Protein AF-A0A7V6YEA4-F1 (afdb_monomer_lite)

Radius of gyration: 34.37 Å; chains: 1; bounding box: 86×30×92 Å

Structure (mmCIF, N/CA/C/O backbone):
data_AF-A0A7V6YEA4-F1
#
_entry.id   AF-A0A7V6YEA4-F1
#
loop_
_atom_site.group_PDB
_atom_site.id
_atom_site.type_symbol
_atom_site.label_atom_id
_atom_site.label_alt_id
_atom_site.label_comp_id
_atom_site.label_asym_id
_atom_site.label_entity_id
_atom_site.label_seq_id
_atom_site.pdbx_PDB_ins_code
_atom_site.Cartn_x
_atom_site.Cartn_y
_atom_site.Cartn_z
_atom_site.occupancy
_atom_site.B_iso_or_equiv
_atom_site.auth_seq_id
_atom_site.auth_comp_id
_atom_site.auth_asym_id
_atom_site.auth_atom_id
_atom_site.pdbx_PDB_model_num
ATOM 1 N N . MET A 1 1 ? 65.047 -2.460 -49.586 1.00 54.00 1 MET A N 1
ATOM 2 C CA . MET A 1 1 ? 63.849 -3.194 -49.098 1.00 54.00 1 MET A CA 1
ATOM 3 C C . MET A 1 1 ? 63.725 -3.287 -47.564 1.00 54.00 1 MET A C 1
ATOM 5 O O . MET A 1 1 ? 62.610 -3.422 -47.087 1.00 54.00 1 MET A O 1
ATOM 9 N N . ARG A 1 2 ? 64.803 -3.143 -46.768 1.00 56.31 2 ARG A N 1
ATOM 10 C CA . ARG A 1 2 ? 64.783 -3.324 -45.293 1.00 56.31 2 ARG A CA 1
ATOM 11 C C . ARG A 1 2 ? 64.289 -2.123 -44.454 1.00 56.31 2 ARG A C 1
ATOM 13 O O . ARG A 1 2 ? 63.934 -2.301 -43.298 1.00 56.31 2 ARG A O 1
ATOM 20 N N . GLN A 1 3 ? 64.226 -0.914 -45.020 1.00 60.28 3 GLN A N 1
ATOM 21 C CA . GLN A 1 3 ? 63.771 0.299 -44.311 1.00 60.28 3 GLN A CA 1
ATOM 22 C C . GLN A 1 3 ? 62.239 0.446 -44.300 1.00 60.28 3 GLN A C 1
ATOM 24 O O . GLN A 1 3 ? 61.665 0.860 -43.298 1.00 60.28 3 GLN A O 1
ATOM 29 N N . LYS A 1 4 ? 61.567 0.018 -45.380 1.00 56.22 4 LYS A N 1
ATOM 30 C CA . LYS A 1 4 ? 60.099 0.030 -45.497 1.00 56.22 4 LYS A CA 1
ATOM 31 C C . LYS A 1 4 ? 59.443 -0.940 -44.499 1.00 56.22 4 LYS A C 1
ATOM 33 O O . LYS A 1 4 ? 58.436 -0.601 -43.899 1.00 56.22 4 LYS A O 1
ATOM 38 N N . ALA A 1 5 ? 60.078 -2.087 -44.234 1.00 60.28 5 ALA A N 1
ATOM 39 C CA . ALA A 1 5 ? 59.600 -3.086 -43.273 1.00 60.28 5 ALA A CA 1
ATOM 40 C C . ALA A 1 5 ? 59.655 -2.619 -41.803 1.00 60.28 5 ALA A C 1
ATOM 42 O O . ALA A 1 5 ? 58.799 -3.000 -41.015 1.00 60.28 5 ALA A O 1
ATOM 43 N N . ARG A 1 6 ? 60.618 -1.759 -41.430 1.00 68.31 6 ARG A N 1
ATOM 44 C CA . ARG A 1 6 ? 60.732 -1.204 -40.064 1.00 68.31 6 ARG A CA 1
ATOM 45 C C . ARG A 1 6 ? 59.656 -0.159 -39.767 1.00 68.31 6 ARG A C 1
ATOM 47 O O . ARG A 1 6 ? 59.135 -0.122 -38.661 1.00 68.31 6 ARG A O 1
ATOM 54 N N . ILE A 1 7 ? 59.305 0.649 -40.768 1.00 70.25 7 ILE A N 1
ATOM 55 C CA . ILE A 1 7 ? 58.239 1.656 -40.666 1.00 70.25 7 ILE A CA 1
ATOM 56 C C . ILE A 1 7 ? 56.866 0.976 -40.651 1.00 70.25 7 ILE A C 1
ATOM 58 O O . ILE A 1 7 ? 56.021 1.337 -39.843 1.00 70.25 7 ILE A O 1
ATOM 62 N N . VAL A 1 8 ? 56.664 -0.062 -41.471 1.00 69.25 8 VAL A N 1
ATOM 63 C CA . VAL A 1 8 ? 55.432 -0.869 -41.440 1.00 69.25 8 VAL A CA 1
ATOM 64 C C . VAL A 1 8 ? 55.282 -1.599 -40.098 1.00 69.25 8 VAL A C 1
ATOM 66 O O . VAL A 1 8 ? 54.194 -1.596 -39.537 1.00 69.25 8 VAL A O 1
ATOM 69 N N . ALA A 1 9 ? 56.367 -2.131 -39.523 1.00 66.19 9 ALA A N 1
ATOM 70 C CA . ALA A 1 9 ? 56.327 -2.754 -38.198 1.00 66.19 9 ALA A CA 1
ATOM 71 C C . ALA A 1 9 ? 55.976 -1.753 -37.076 1.00 66.19 9 ALA A C 1
ATOM 73 O O . ALA A 1 9 ? 55.164 -2.078 -36.216 1.00 66.19 9 ALA A O 1
ATOM 74 N N . LEU A 1 10 ? 56.523 -0.529 -37.115 1.00 66.06 10 LEU A N 1
ATOM 75 C CA . LEU A 1 10 ? 56.219 0.542 -36.148 1.00 66.06 10 LEU A CA 1
ATOM 76 C C . LEU A 1 10 ? 54.794 1.109 -36.294 1.00 66.06 10 LEU A C 1
ATOM 78 O O . LEU A 1 10 ? 54.171 1.476 -35.298 1.00 66.06 10 LEU A O 1
ATOM 82 N N . LEU A 1 11 ? 54.252 1.155 -37.516 1.00 67.12 11 LEU A N 1
ATOM 83 C CA . LEU A 1 11 ? 52.867 1.571 -37.763 1.00 67.12 11 LEU A CA 1
ATOM 84 C C . LEU A 1 11 ? 51.859 0.490 -37.343 1.00 67.12 11 LEU A C 1
ATOM 86 O O . LEU A 1 11 ? 50.804 0.821 -36.803 1.00 67.12 11 LEU A O 1
ATOM 90 N N . CYS A 1 12 ? 52.195 -0.795 -37.499 1.00 62.88 12 CYS A N 1
ATOM 91 C CA . CYS A 1 12 ? 51.362 -1.897 -37.013 1.00 62.88 12 CYS A CA 1
ATOM 92 C C . CYS A 1 12 ? 51.312 -1.975 -35.478 1.00 62.88 12 CYS A C 1
ATOM 94 O O . CYS A 1 12 ? 50.257 -2.292 -34.934 1.00 62.88 12 CYS A O 1
ATOM 96 N N . THR A 1 13 ? 52.392 -1.641 -34.760 1.00 65.12 13 THR A N 1
ATOM 97 C CA . THR A 1 13 ? 52.367 -1.607 -33.284 1.00 65.12 13 THR A CA 1
ATOM 98 C C . THR A 1 13 ? 51.594 -0.408 -32.735 1.00 65.12 13 THR A C 1
ATOM 100 O O . THR A 1 13 ? 50.917 -0.539 -31.718 1.00 65.12 13 THR A O 1
ATOM 103 N N . LEU A 1 14 ? 51.628 0.744 -33.417 1.00 66.19 14 LEU A N 1
ATOM 104 C CA . LEU A 1 14 ? 50.826 1.916 -33.041 1.00 66.19 14 LEU A CA 1
ATOM 105 C C . LEU A 1 14 ? 49.324 1.689 -33.292 1.00 66.19 14 LEU A C 1
ATOM 107 O O . LEU A 1 14 ? 48.495 2.114 -32.492 1.00 66.19 14 LEU A O 1
ATOM 111 N N . ALA A 1 15 ? 48.973 0.955 -34.352 1.00 62.03 15 ALA A N 1
ATOM 112 C CA . ALA A 1 15 ? 47.594 0.549 -34.624 1.00 62.03 15 ALA A CA 1
ATOM 113 C C . ALA A 1 15 ? 47.058 -0.486 -33.611 1.00 62.03 15 ALA A C 1
ATOM 115 O O . ALA A 1 15 ? 45.859 -0.520 -33.350 1.00 62.03 15 ALA A O 1
ATOM 116 N N . PHE A 1 16 ? 47.931 -1.292 -32.996 1.00 58.81 16 PHE A N 1
ATOM 117 C CA . PHE A 1 16 ? 47.536 -2.294 -31.998 1.00 58.81 16 PHE A CA 1
ATOM 118 C C . PHE A 1 16 ? 47.305 -1.694 -30.597 1.00 58.81 16 PHE A C 1
ATOM 120 O O . PHE A 1 16 ? 46.463 -2.178 -29.845 1.00 58.81 16 PHE A O 1
ATOM 127 N N . LEU A 1 17 ? 47.988 -0.592 -30.264 1.00 59.94 17 LEU A N 1
ATOM 128 C CA . LEU A 1 17 ? 47.796 0.153 -29.008 1.00 59.94 17 LEU A CA 1
ATOM 129 C C . LEU A 1 17 ? 46.493 0.969 -28.963 1.00 59.94 17 LEU A C 1
ATOM 131 O O . LEU A 1 17 ? 46.049 1.347 -27.883 1.00 59.94 17 LEU A O 1
ATOM 135 N N . LEU A 1 18 ? 45.853 1.199 -30.111 1.00 57.72 18 LEU A N 1
ATOM 136 C CA . LEU A 1 18 ? 44.569 1.902 -30.216 1.00 57.72 18 LEU A CA 1
ATOM 137 C C . LEU A 1 18 ? 43.347 0.971 -30.256 1.00 57.72 18 LEU A C 1
ATOM 139 O O . LEU A 1 18 ? 42.226 1.461 -30.365 1.00 57.72 18 LEU A O 1
ATOM 143 N N . TRP A 1 19 ? 43.530 -0.350 -30.150 1.00 64.88 19 TRP A N 1
ATOM 144 C CA . TRP A 1 19 ? 42.428 -1.311 -30.293 1.00 64.88 19 TRP A CA 1
ATOM 145 C C . TRP A 1 19 ? 42.040 -2.069 -29.016 1.00 64.88 19 TRP A C 1
ATOM 147 O O . TRP A 1 19 ? 41.114 -2.871 -29.048 1.00 64.88 19 TRP A O 1
ATOM 157 N N . VAL A 1 20 ? 42.680 -1.802 -27.871 1.00 65.56 20 VAL A N 1
ATOM 158 C CA . VAL A 1 20 ? 42.331 -2.469 -26.598 1.00 65.56 20 VAL A CA 1
ATOM 159 C C . VAL A 1 20 ? 41.940 -1.459 -25.525 1.00 65.56 20 VAL A C 1
ATOM 161 O O . VAL A 1 20 ? 42.484 -1.428 -24.427 1.00 65.56 20 VAL A O 1
ATOM 164 N N . VAL A 1 21 ? 40.948 -0.632 -25.838 1.00 67.94 21 VAL A N 1
ATOM 165 C CA . VAL A 1 21 ? 40.104 -0.027 -24.805 1.00 67.94 21 VAL A CA 1
ATOM 166 C C . VAL A 1 21 ? 38.670 -0.395 -25.142 1.00 67.94 21 VAL A C 1
ATOM 168 O O . VAL A 1 21 ? 37.936 0.371 -25.758 1.00 67.94 21 VAL A O 1
ATOM 171 N N . SER A 1 22 ? 38.273 -1.610 -24.770 1.00 68.12 22 SER A N 1
ATOM 172 C CA . SER A 1 22 ? 36.852 -1.905 -24.639 1.00 68.12 22 SER A CA 1
ATOM 173 C C . SER A 1 22 ? 36.346 -1.092 -23.450 1.00 68.12 22 SER A C 1
ATOM 175 O O . SER A 1 22 ? 36.860 -1.289 -22.344 1.00 68.12 22 SER A O 1
ATOM 177 N N . PRO A 1 23 ? 35.364 -0.191 -23.610 1.00 68.00 23 PRO A N 1
ATOM 178 C CA . PRO A 1 23 ? 34.654 0.306 -22.450 1.00 68.00 23 PRO A CA 1
ATOM 179 C C . PRO A 1 23 ? 33.991 -0.910 -21.796 1.00 68.00 23 PRO A C 1
ATOM 181 O O . PRO A 1 23 ? 33.124 -1.550 -22.393 1.00 68.00 23 PRO A O 1
ATOM 184 N N . VAL A 1 24 ? 34.411 -1.254 -20.576 1.00 69.12 24 VAL A N 1
ATOM 185 C CA . VAL A 1 24 ? 33.581 -2.046 -19.663 1.00 69.12 24 VAL A CA 1
ATOM 186 C C . VAL A 1 24 ? 32.380 -1.158 -19.355 1.00 69.12 24 VAL A C 1
ATOM 188 O O . VAL A 1 24 ? 32.363 -0.372 -18.414 1.00 69.12 24 VAL A O 1
ATOM 191 N N . GLY A 1 25 ? 31.398 -1.195 -20.253 1.00 65.75 25 GLY A N 1
ATOM 192 C CA . GLY A 1 25 ? 30.078 -0.678 -19.979 1.00 65.75 25 GLY A CA 1
ATOM 193 C C . GLY A 1 25 ? 29.508 -1.571 -18.897 1.00 65.75 25 GLY A C 1
ATOM 194 O O . GLY A 1 25 ? 29.232 -2.743 -19.149 1.00 65.75 25 GLY A O 1
ATOM 195 N N . ALA A 1 26 ? 29.375 -1.038 -17.686 1.00 62.34 26 ALA A N 1
ATOM 196 C CA . ALA A 1 26 ? 28.471 -1.613 -16.713 1.00 62.34 26 ALA A CA 1
ATOM 197 C C . ALA A 1 26 ? 27.093 -1.638 -17.385 1.00 62.34 26 ALA A C 1
ATOM 199 O O . ALA A 1 26 ? 26.452 -0.601 -17.546 1.00 62.34 26 ALA A O 1
ATOM 200 N N . ALA A 1 27 ? 26.683 -2.811 -17.868 1.00 59.44 27 ALA A N 1
ATOM 201 C CA . ALA A 1 27 ? 25.306 -3.067 -18.239 1.00 59.44 27 ALA A CA 1
ATOM 202 C C . ALA A 1 27 ? 24.525 -3.067 -16.927 1.00 59.44 27 ALA A C 1
ATOM 204 O O . ALA A 1 27 ? 24.310 -4.110 -16.312 1.00 59.44 27 ALA A O 1
ATOM 205 N N . ASP A 1 28 ? 24.218 -1.867 -16.445 1.00 57.31 28 ASP A N 1
ATOM 206 C CA . ASP A 1 28 ? 23.383 -1.684 -15.279 1.00 57.31 28 ASP A CA 1
ATOM 207 C C . ASP A 1 28 ? 22.022 -2.279 -15.640 1.00 57.31 28 ASP A C 1
ATOM 209 O O . ASP A 1 28 ? 21.363 -1.861 -16.599 1.00 57.31 28 ASP A O 1
ATOM 213 N N . GLY A 1 29 ? 21.693 -3.384 -14.974 1.00 66.25 29 GLY A N 1
ATOM 214 C CA . GLY A 1 29 ? 20.581 -4.261 -15.302 1.00 66.25 29 GLY A CA 1
ATOM 215 C C . GLY A 1 29 ? 19.257 -3.603 -14.957 1.00 66.25 29 GLY A C 1
ATOM 216 O O . GLY A 1 29 ? 18.609 -3.994 -13.986 1.00 66.25 29 GLY A O 1
ATOM 217 N N . ALA A 1 30 ? 18.853 -2.607 -15.746 1.00 70.75 30 ALA A N 1
ATOM 218 C CA . ALA A 1 30 ? 17.562 -1.955 -15.627 1.00 70.75 30 ALA A CA 1
ATOM 219 C C . ALA A 1 30 ? 16.460 -3.013 -15.773 1.00 70.75 30 ALA A C 1
ATOM 221 O O . ALA A 1 30 ? 16.137 -3.474 -16.872 1.00 70.75 30 ALA A O 1
ATOM 222 N N . LYS A 1 31 ? 15.884 -3.426 -14.641 1.00 78.56 31 LYS A N 1
ATOM 223 C CA . LYS A 1 31 ? 14.718 -4.303 -14.627 1.00 78.56 31 LYS A CA 1
ATOM 224 C C . LYS A 1 31 ? 13.529 -3.492 -15.120 1.00 78.56 31 LYS A C 1
ATOM 226 O O . LYS A 1 31 ? 13.045 -2.596 -14.436 1.00 78.56 31 LYS A O 1
ATOM 231 N N . THR A 1 32 ? 13.081 -3.794 -16.331 1.00 80.25 32 THR A N 1
ATOM 232 C CA . THR A 1 32 ? 11.864 -3.203 -16.880 1.00 80.25 32 THR A CA 1
ATOM 233 C C . THR A 1 32 ? 10.656 -3.907 -16.270 1.00 80.25 32 THR A C 1
ATOM 235 O O . THR A 1 32 ? 10.528 -5.125 -16.354 1.00 80.25 32 THR A O 1
ATOM 238 N N . LEU A 1 33 ? 9.776 -3.139 -15.626 1.00 85.75 33 LEU A N 1
ATOM 239 C CA . LEU A 1 33 ? 8.513 -3.633 -15.078 1.00 85.75 33 LEU A CA 1
ATOM 240 C C . LEU A 1 33 ? 7.387 -3.224 -16.027 1.00 85.75 33 LEU A C 1
ATOM 242 O O . LEU A 1 33 ? 7.202 -2.038 -16.305 1.00 85.75 33 LEU A O 1
ATOM 246 N N . LYS A 1 34 ? 6.636 -4.200 -16.541 1.00 92.19 34 LYS A N 1
ATOM 247 C CA . LYS A 1 34 ? 5.455 -3.938 -17.370 1.00 92.19 34 LYS A CA 1
ATOM 248 C C . LYS A 1 34 ? 4.218 -3.906 -16.480 1.00 92.19 34 LYS A C 1
ATOM 250 O O . LYS A 1 34 ? 3.738 -4.953 -16.059 1.00 92.19 34 LYS A O 1
ATOM 255 N N . ALA A 1 35 ? 3.709 -2.707 -16.220 1.00 93.38 35 ALA A N 1
ATOM 256 C CA . ALA A 1 35 ? 2.423 -2.518 -15.561 1.00 93.38 35 ALA A CA 1
ATOM 257 C C . ALA A 1 35 ? 1.290 -2.534 -16.596 1.00 93.38 35 ALA A C 1
ATOM 259 O O . ALA A 1 35 ? 1.354 -1.835 -17.609 1.00 93.38 35 ALA A O 1
ATOM 260 N N . VAL A 1 36 ? 0.252 -3.329 -16.339 1.00 95.75 36 VAL A N 1
ATOM 261 C CA . VAL A 1 36 ? -0.961 -3.389 -17.162 1.00 95.75 36 VAL A CA 1
ATOM 262 C C . VAL A 1 36 ? -2.133 -2.814 -16.374 1.00 95.75 36 VAL A C 1
ATOM 264 O O . VAL A 1 36 ? -2.451 -3.295 -15.288 1.00 95.75 36 VAL A O 1
ATOM 267 N N . PHE A 1 37 ? -2.802 -1.824 -16.958 1.00 94.38 37 PHE A N 1
ATOM 268 C CA . PHE A 1 37 ? -4.002 -1.192 -16.414 1.00 94.38 37 PHE A CA 1
ATOM 269 C C . PHE A 1 37 ? -5.236 -1.799 -17.088 1.00 94.38 37 PHE A C 1
ATOM 271 O O . PHE A 1 37 ? -5.277 -1.941 -18.312 1.00 94.38 37 PHE A O 1
ATOM 278 N N . ARG A 1 38 ? -6.217 -2.236 -16.291 1.00 93.88 38 ARG A N 1
ATOM 279 C CA . ARG A 1 38 ? -7.440 -2.908 -16.776 1.00 93.88 38 ARG A CA 1
ATOM 280 C C . ARG A 1 38 ? -8.714 -2.370 -16.121 1.00 93.88 38 ARG A C 1
ATOM 282 O O . ARG A 1 38 ? -9.675 -3.123 -15.999 1.00 93.88 38 ARG A O 1
ATOM 289 N N . ASN A 1 39 ? -8.725 -1.103 -15.692 1.00 92.75 39 ASN A N 1
ATOM 290 C CA . ASN A 1 39 ? -9.872 -0.490 -15.009 1.00 92.75 39 ASN A CA 1
ATOM 291 C C . ASN A 1 39 ? -10.383 -1.359 -13.839 1.00 92.75 39 ASN A C 1
ATOM 293 O O . ASN A 1 39 ? -11.543 -1.774 -13.774 1.00 92.75 39 ASN A O 1
ATOM 297 N N . ILE A 1 40 ? -9.456 -1.728 -12.956 1.00 94.75 40 ILE A N 1
ATOM 298 C CA . ILE A 1 40 ? -9.714 -2.642 -11.843 1.00 94.75 40 ILE A CA 1
ATOM 299 C C . ILE A 1 40 ? -10.463 -1.880 -10.748 1.00 94.75 40 ILE A C 1
ATOM 301 O O . ILE A 1 40 ? -9.978 -0.869 -10.243 1.00 94.75 40 ILE A O 1
ATOM 305 N N . GLN A 1 41 ? -11.629 -2.392 -10.353 1.00 94.75 41 GLN A N 1
ATOM 306 C CA . GLN A 1 41 ? -12.451 -1.804 -9.297 1.00 94.75 41 GLN A CA 1
ATOM 307 C C . GLN A 1 41 ? -12.165 -2.460 -7.944 1.00 94.75 41 GLN A C 1
ATOM 309 O O . GLN A 1 41 ? -12.088 -3.684 -7.842 1.00 94.75 41 GLN A O 1
ATOM 314 N N . ILE A 1 42 ? -12.053 -1.642 -6.897 1.00 94.75 42 ILE A N 1
ATOM 315 C CA . ILE A 1 42 ? -11.902 -2.105 -5.514 1.00 94.75 42 ILE A CA 1
ATOM 316 C C . ILE A 1 42 ? -13.268 -2.013 -4.836 1.00 94.75 42 ILE A C 1
ATOM 318 O O . ILE A 1 42 ? -13.847 -0.931 -4.754 1.00 94.75 42 ILE A O 1
ATOM 322 N N . VAL A 1 43 ? -13.779 -3.140 -4.340 1.00 94.94 43 VAL A N 1
ATOM 323 C CA . VAL A 1 43 ? -15.071 -3.219 -3.644 1.00 94.94 43 VAL A CA 1
ATOM 324 C C . VAL A 1 43 ? -14.848 -3.801 -2.254 1.00 94.94 43 VAL A C 1
ATOM 326 O O . VAL A 1 43 ? -14.332 -4.908 -2.123 1.00 94.94 43 VAL A O 1
ATOM 329 N N . VAL A 1 44 ? -15.250 -3.065 -1.217 1.00 93.25 44 VAL A N 1
ATOM 330 C CA . VAL A 1 44 ? -15.155 -3.493 0.188 1.00 93.25 44 VAL A CA 1
ATOM 331 C C . VAL A 1 44 ? -16.539 -3.381 0.813 1.00 93.25 44 VAL A C 1
ATOM 333 O O . VAL A 1 44 ? -17.182 -2.338 0.707 1.00 93.25 44 VAL A O 1
ATOM 336 N N . ASN A 1 45 ? -17.026 -4.460 1.434 1.00 90.94 45 ASN A N 1
ATOM 337 C CA . ASN A 1 45 ? -18.360 -4.522 2.052 1.00 90.94 45 ASN A CA 1
ATOM 338 C C . ASN A 1 45 ? -19.496 -4.050 1.116 1.00 90.94 45 ASN A C 1
ATOM 340 O O . ASN A 1 45 ? -20.404 -3.335 1.530 1.00 90.94 45 ASN A O 1
ATOM 344 N N . GLY A 1 46 ? -19.418 -4.404 -0.172 1.00 93.56 46 GLY A N 1
ATOM 345 C CA . GLY A 1 46 ? -20.408 -4.025 -1.190 1.00 93.56 46 GLY A CA 1
ATOM 346 C C . GLY A 1 46 ? -20.312 -2.580 -1.693 1.00 93.56 46 GLY A C 1
ATOM 347 O O . GLY A 1 46 ? -21.072 -2.199 -2.581 1.00 93.56 46 GLY A O 1
ATOM 348 N N . LYS A 1 47 ? -19.373 -1.777 -1.180 1.00 93.44 47 LYS A N 1
ATOM 349 C CA . LYS A 1 47 ? -19.138 -0.401 -1.624 1.00 93.44 47 LYS A CA 1
ATOM 350 C C . LYS A 1 47 ? -17.924 -0.334 -2.545 1.00 93.44 47 LYS A C 1
ATOM 352 O O . LYS A 1 47 ? -16.825 -0.732 -2.158 1.00 93.44 47 LYS A O 1
ATOM 357 N N . THR A 1 48 ? -18.108 0.221 -3.739 1.00 95.25 48 THR A N 1
ATOM 358 C CA . THR A 1 48 ? -16.998 0.552 -4.640 1.00 95.25 48 THR A CA 1
ATOM 359 C C . THR A 1 48 ? -16.219 1.739 -4.083 1.00 95.25 48 THR A C 1
ATOM 361 O O . THR A 1 48 ? -16.795 2.782 -3.762 1.00 95.25 48 THR A O 1
ATOM 364 N N . LEU A 1 49 ? -14.906 1.574 -3.952 1.00 94.25 49 LEU A N 1
ATOM 365 C CA . LEU A 1 49 ? -13.997 2.607 -3.475 1.00 94.25 49 LEU A CA 1
ATOM 366 C C . LEU A 1 49 ? -13.441 3.401 -4.654 1.00 94.25 49 LEU A C 1
ATOM 368 O O . LEU A 1 49 ? -13.083 2.838 -5.688 1.00 94.25 49 LEU A O 1
ATOM 372 N N . ILE A 1 50 ? -13.339 4.714 -4.470 1.00 92.44 50 ILE A N 1
ATOM 373 C CA . ILE A 1 50 ? -12.665 5.600 -5.415 1.00 92.44 50 ILE A CA 1
ATOM 374 C C . ILE A 1 50 ? -11.196 5.652 -5.014 1.00 92.44 50 ILE A C 1
ATOM 376 O O . ILE A 1 50 ? -10.876 5.957 -3.867 1.00 92.44 50 ILE A O 1
ATOM 380 N N . SER A 1 51 ? -10.321 5.342 -5.965 1.00 90.19 51 SER A N 1
ATOM 381 C CA . SER A 1 51 ? -8.878 5.340 -5.768 1.00 90.19 51 SER A CA 1
ATOM 382 C C . SER A 1 51 ? -8.239 6.510 -6.507 1.00 90.19 51 SER A C 1
ATOM 384 O O . SER A 1 51 ? -8.548 6.745 -7.673 1.00 90.19 51 SER A O 1
ATOM 386 N N . ASP A 1 52 ? -7.333 7.226 -5.849 1.00 89.44 52 ASP A N 1
ATOM 387 C CA . ASP A 1 52 ? -6.508 8.278 -6.456 1.00 89.44 52 ASP A CA 1
ATOM 388 C C . ASP A 1 52 ? -5.382 7.697 -7.331 1.00 89.44 52 ASP A C 1
ATOM 390 O O . ASP A 1 52 ? -4.909 8.341 -8.271 1.00 89.44 52 ASP A O 1
ATOM 394 N N . LYS A 1 53 ? -4.955 6.466 -7.028 1.00 91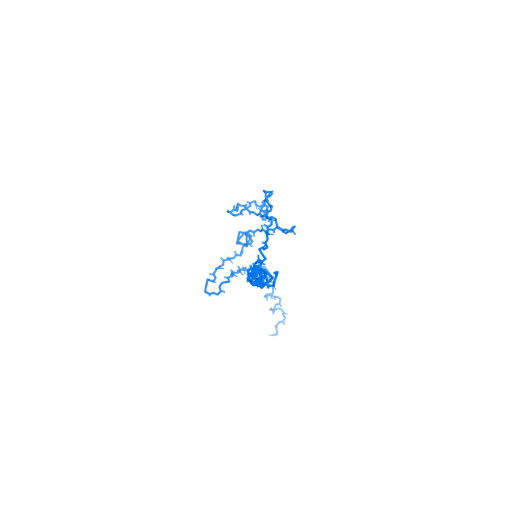.31 53 LYS A N 1
ATOM 395 C CA . LYS A 1 53 ? -4.004 5.680 -7.820 1.00 91.31 53 LYS A CA 1
ATOM 396 C C . LYS A 1 53 ? -4.707 4.485 -8.443 1.00 91.31 53 LYS A C 1
ATOM 398 O O . LYS A 1 53 ? -5.284 3.664 -7.730 1.00 91.31 53 LYS A O 1
ATOM 403 N N . GLU A 1 54 ? -4.650 4.374 -9.767 1.00 93.38 54 GLU A N 1
ATOM 404 C CA . GLU A 1 54 ? -5.259 3.246 -10.468 1.00 93.38 54 GLU A CA 1
ATOM 405 C C . GLU A 1 54 ? -4.542 1.935 -10.094 1.00 93.38 54 GLU A C 1
ATOM 407 O O . GLU A 1 54 ? -3.308 1.880 -10.150 1.00 93.38 54 GLU A O 1
ATOM 412 N N . PRO A 1 55 ? -5.275 0.875 -9.710 1.00 95.94 55 PRO A N 1
ATOM 413 C CA . PRO A 1 55 ? -4.685 -0.441 -9.521 1.00 95.94 55 PRO A CA 1
ATOM 414 C C . PRO A 1 55 ? -4.158 -1.016 -10.838 1.00 95.94 55 PRO A C 1
ATOM 416 O O . PRO A 1 55 ? -4.741 -0.820 -11.905 1.00 95.94 55 PRO A O 1
ATOM 419 N N . PHE A 1 56 ? -3.078 -1.782 -10.761 1.00 96.44 56 PHE A N 1
ATOM 420 C CA . PHE A 1 56 ? -2.386 -2.296 -11.942 1.00 96.44 56 PHE A CA 1
ATOM 421 C C . PHE A 1 56 ? -1.857 -3.708 -11.714 1.00 96.44 56 PHE A C 1
ATOM 423 O O . PHE A 1 56 ? -1.745 -4.168 -10.580 1.00 96.44 56 PHE A O 1
ATOM 430 N N . ILE A 1 57 ? -1.530 -4.404 -12.799 1.00 96.94 57 ILE A N 1
ATOM 431 C CA . ILE A 1 57 ? -1.024 -5.778 -12.769 1.00 96.94 57 ILE A CA 1
ATOM 432 C C . ILE A 1 57 ? 0.442 -5.784 -13.201 1.00 96.94 57 ILE A C 1
ATOM 434 O O . ILE A 1 57 ? 0.763 -5.248 -14.263 1.00 96.94 57 ILE A O 1
ATOM 438 N N . VAL A 1 58 ? 1.308 -6.424 -12.416 1.00 96.56 58 VAL A N 1
ATOM 439 C CA . VAL A 1 58 ? 2.701 -6.743 -12.778 1.00 96.56 58 VAL A CA 1
ATOM 440 C C . VAL A 1 58 ? 2.911 -8.231 -12.554 1.00 96.56 58 VAL A C 1
ATOM 442 O O . VAL A 1 58 ? 2.568 -8.744 -11.493 1.00 96.56 58 VAL A O 1
ATOM 445 N N . ASP A 1 59 ? 3.428 -8.929 -13.566 1.00 94.19 59 ASP A N 1
ATOM 446 C CA . ASP A 1 59 ? 3.747 -10.364 -13.505 1.00 94.19 59 ASP A CA 1
ATOM 447 C C . ASP A 1 59 ? 2.598 -11.2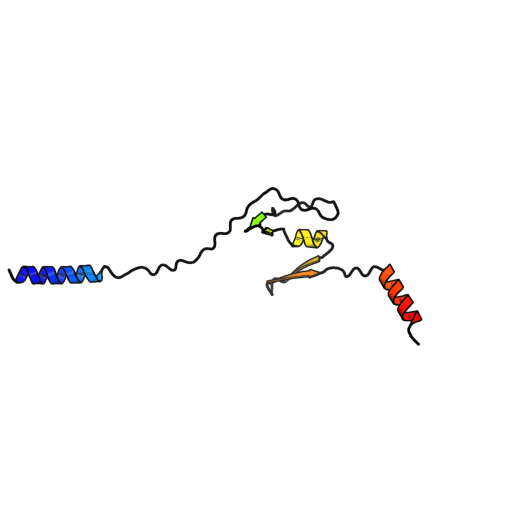37 -12.954 1.00 94.19 59 ASP A C 1
ATOM 449 O O . ASP A 1 59 ? 2.798 -12.178 -12.192 1.00 94.19 59 ASP A O 1
ATOM 453 N N . GLY A 1 60 ? 1.356 -10.895 -13.318 1.00 94.06 60 GLY A N 1
ATOM 454 C CA . GLY A 1 60 ? 0.143 -11.596 -12.875 1.00 94.06 60 GLY A CA 1
ATOM 455 C C . GLY A 1 60 ? -0.360 -11.218 -11.476 1.00 94.06 60 GLY A C 1
ATOM 456 O O . GLY A 1 60 ? -1.431 -11.673 -11.083 1.00 94.06 60 GLY A O 1
ATOM 457 N N . THR A 1 61 ? 0.352 -10.356 -10.749 1.00 96.56 61 THR A N 1
ATOM 458 C CA . THR A 1 61 ? -0.051 -9.853 -9.429 1.00 96.56 61 THR A CA 1
ATOM 459 C C . THR A 1 61 ? -0.721 -8.491 -9.554 1.00 96.56 61 THR A C 1
ATOM 461 O O . THR A 1 61 ? -0.169 -7.577 -10.165 1.00 96.56 61 THR A O 1
ATOM 464 N N . THR A 1 62 ? -1.899 -8.339 -8.951 1.00 96.31 62 THR A N 1
ATOM 465 C CA . THR A 1 62 ? -2.610 -7.057 -8.876 1.00 96.31 62 THR A CA 1
ATOM 466 C C . THR A 1 62 ? -2.128 -6.247 -7.677 1.00 96.31 62 THR A C 1
ATOM 468 O O . THR A 1 62 ? -2.215 -6.698 -6.537 1.00 96.31 62 THR A O 1
ATOM 471 N N . TYR A 1 63 ? -1.677 -5.024 -7.931 1.00 96.25 63 TYR A N 1
ATOM 472 C CA . TYR A 1 63 ? -1.256 -4.055 -6.930 1.00 96.25 63 TYR A CA 1
ATOM 473 C C . TYR A 1 63 ? -2.374 -3.044 -6.693 1.00 96.25 63 TYR A C 1
ATOM 475 O O . TYR A 1 63 ? -2.909 -2.459 -7.635 1.00 96.25 63 TYR A O 1
ATOM 483 N N . VAL A 1 64 ? -2.710 -2.833 -5.422 1.00 95.88 64 VAL A N 1
ATOM 484 C CA . VAL A 1 64 ? -3.761 -1.913 -4.969 1.00 95.88 64 VAL A CA 1
ATOM 485 C C . VAL A 1 64 ? -3.201 -0.940 -3.928 1.00 95.88 64 VAL A C 1
ATOM 487 O O . VAL A 1 64 ? -2.277 -1.306 -3.194 1.00 95.88 64 VAL A O 1
ATOM 490 N N . PRO A 1 65 ? -3.739 0.287 -3.811 1.00 95.12 65 PRO A N 1
ATOM 491 C CA . PRO A 1 65 ? -3.280 1.230 -2.793 1.00 95.12 65 PRO A CA 1
ATOM 492 C C . PRO A 1 65 ? -3.580 0.727 -1.381 1.00 95.12 65 PRO A C 1
ATOM 494 O O . PRO A 1 65 ? -4.731 0.666 -0.949 1.00 95.12 65 PRO A O 1
ATOM 497 N N . ILE A 1 66 ? -2.524 0.381 -0.644 1.00 94.00 66 ILE A N 1
ATOM 498 C CA . ILE A 1 66 ? -2.643 -0.252 0.675 1.00 94.00 66 ILE A CA 1
ATOM 499 C C . ILE A 1 66 ? -3.404 0.611 1.686 1.00 94.00 66 ILE A C 1
ATOM 501 O O . ILE A 1 66 ? -4.205 0.079 2.452 1.00 94.00 66 ILE A O 1
ATOM 505 N N . ARG A 1 67 ? -3.206 1.938 1.666 1.00 94.75 67 ARG A N 1
ATOM 506 C CA . ARG A 1 67 ? -3.911 2.870 2.558 1.00 94.75 67 ARG A CA 1
ATOM 507 C C . ARG A 1 67 ? -5.419 2.815 2.337 1.00 94.75 67 ARG A C 1
ATOM 509 O O . ARG A 1 67 ? -6.155 2.619 3.295 1.00 94.75 67 ARG A O 1
ATOM 516 N N . LEU A 1 68 ? -5.848 2.903 1.076 1.00 94.81 68 LEU A N 1
ATOM 517 C CA . LEU A 1 68 ? -7.260 2.872 0.699 1.00 94.81 68 LEU A CA 1
ATOM 518 C C . LEU A 1 68 ? -7.938 1.594 1.202 1.00 94.81 68 LEU A C 1
ATOM 520 O O . LEU A 1 68 ? -9.002 1.655 1.813 1.00 94.81 68 LEU A O 1
ATOM 524 N N . VAL A 1 69 ? -7.309 0.439 0.964 1.00 93.81 69 VAL A N 1
ATOM 525 C CA . VAL A 1 69 ? -7.853 -0.857 1.392 1.00 93.81 69 VAL A CA 1
ATOM 526 C C . VAL A 1 69 ? -7.893 -0.954 2.918 1.00 93.81 69 VAL A C 1
ATOM 528 O O . VAL A 1 69 ? -8.916 -1.335 3.478 1.00 93.81 69 VAL A O 1
ATOM 531 N N . SER A 1 70 ? -6.814 -0.560 3.595 1.00 94.31 70 SER A N 1
ATOM 532 C CA . SER A 1 70 ? -6.711 -0.645 5.056 1.00 94.31 70 SER A CA 1
ATOM 533 C C . SER A 1 70 ? -7.756 0.233 5.752 1.00 94.31 70 SER A C 1
ATOM 535 O O . SER A 1 70 ? -8.495 -0.251 6.611 1.00 94.31 70 SER A O 1
ATOM 537 N N . GLU A 1 71 ? -7.888 1.493 5.336 1.00 93.50 71 GLU A N 1
ATOM 538 C CA . GLU A 1 71 ? -8.871 2.429 5.895 1.00 93.50 71 GLU A CA 1
ATOM 539 C C . GLU A 1 71 ? -10.309 1.977 5.627 1.00 93.50 71 GLU A C 1
ATOM 541 O O . GLU A 1 71 ? -11.153 2.026 6.523 1.00 93.50 71 GLU A O 1
ATOM 546 N N . ALA A 1 72 ? -10.587 1.438 4.435 1.00 93.06 72 ALA A N 1
ATOM 547 C CA . ALA A 1 72 ? -11.901 0.882 4.120 1.00 93.06 72 ALA A CA 1
ATOM 548 C C . ALA A 1 72 ? -12.267 -0.337 4.983 1.00 93.06 72 ALA A C 1
ATOM 550 O O . ALA A 1 72 ? -13.450 -0.590 5.214 1.00 93.06 72 ALA A O 1
ATOM 551 N N . THR A 1 73 ? -11.271 -1.074 5.483 1.00 91.88 73 THR A N 1
ATOM 552 C CA . THR A 1 73 ? -11.467 -2.182 6.435 1.00 91.88 73 THR A CA 1
ATOM 553 C C . THR A 1 73 ? -11.502 -1.741 7.903 1.00 91.88 73 THR A C 1
ATOM 555 O O . THR A 1 73 ? -11.614 -2.583 8.791 1.00 91.88 73 THR A O 1
ATOM 558 N N . GLY A 1 74 ? -11.443 -0.434 8.179 1.00 91.06 74 GLY A N 1
ATOM 559 C CA . GLY A 1 74 ? -11.513 0.118 9.536 1.00 91.06 74 GLY A CA 1
ATOM 560 C C . GLY A 1 74 ? -10.173 0.176 10.275 1.00 91.06 74 GLY A C 1
ATOM 561 O O . GLY A 1 74 ? -10.158 0.386 11.490 1.00 91.06 74 GLY A O 1
ATOM 562 N N . ALA A 1 75 ? -9.055 -0.007 9.570 1.00 93.94 75 ALA A N 1
ATOM 563 C CA . ALA A 1 75 ? -7.725 0.236 10.114 1.00 93.94 75 ALA A CA 1
ATOM 564 C C . ALA A 1 75 ? -7.329 1.716 9.982 1.00 93.94 75 ALA A C 1
ATOM 566 O O . ALA A 1 75 ? -7.791 2.418 9.087 1.00 93.94 75 ALA A O 1
ATOM 567 N N . THR A 1 76 ? -6.420 2.172 10.838 1.00 94.12 76 THR A N 1
ATOM 568 C CA . THR A 1 76 ? -5.742 3.468 10.702 1.00 94.12 76 THR A CA 1
ATOM 569 C C . THR A 1 76 ? -4.358 3.251 10.101 1.00 94.12 76 THR A C 1
ATOM 571 O O . THR A 1 76 ? -3.686 2.282 10.460 1.00 94.12 76 THR A O 1
ATOM 574 N N . VAL A 1 77 ? -3.928 4.135 9.196 1.00 94.62 77 VAL A N 1
ATOM 575 C CA . VAL A 1 77 ? -2.626 4.042 8.520 1.00 94.62 77 VAL A CA 1
ATOM 576 C C . VAL A 1 77 ? -1.792 5.293 8.764 1.00 94.62 77 VAL A C 1
ATOM 578 O O . VAL A 1 77 ? -2.107 6.364 8.248 1.00 94.62 77 VAL A O 1
ATOM 581 N N . ASP A 1 78 ? -0.665 5.120 9.443 1.00 95.44 78 ASP A N 1
ATOM 582 C CA . ASP A 1 78 ? 0.302 6.170 9.752 1.00 95.44 78 ASP A CA 1
ATOM 583 C C . ASP A 1 78 ? 1.636 5.944 9.026 1.00 95.44 78 ASP A C 1
ATOM 585 O O . ASP A 1 78 ? 1.976 4.834 8.604 1.00 95.44 78 ASP A O 1
ATOM 589 N N . TRP A 1 79 ? 2.403 7.023 8.863 1.00 95.38 79 TRP A N 1
ATOM 590 C CA . TRP A 1 79 ? 3.741 6.994 8.273 1.00 95.38 79 TRP A CA 1
ATOM 591 C C . TRP A 1 79 ? 4.778 7.478 9.283 1.00 95.38 79 TRP A C 1
ATOM 593 O O . TRP A 1 79 ? 4.744 8.631 9.711 1.00 95.38 79 TRP A O 1
ATOM 603 N N . ASP A 1 80 ? 5.732 6.613 9.611 1.00 96.12 80 ASP A N 1
ATOM 604 C CA . ASP A 1 80 ? 6.953 6.985 10.315 1.00 96.12 80 ASP A CA 1
ATOM 605 C C . ASP A 1 80 ? 8.047 7.279 9.282 1.00 96.12 80 ASP A C 1
ATOM 607 O O . ASP A 1 80 ? 8.739 6.384 8.785 1.00 96.12 80 ASP A O 1
ATOM 611 N N . GLY A 1 81 ? 8.198 8.561 8.953 1.00 96.19 81 GLY A N 1
ATOM 612 C CA . GLY A 1 81 ? 9.207 9.024 8.002 1.00 96.19 81 GLY A CA 1
ATOM 613 C C . GLY A 1 81 ? 10.641 8.962 8.520 1.00 96.19 81 GLY A C 1
ATOM 614 O O . GLY A 1 81 ? 11.558 8.929 7.704 1.00 96.19 81 GLY A O 1
ATOM 615 N N . ALA A 1 82 ? 10.853 8.911 9.838 1.00 96.25 82 ALA A N 1
ATOM 616 C CA . ALA A 1 82 ? 12.195 8.789 10.400 1.00 96.25 82 ALA A CA 1
ATOM 617 C C . ALA A 1 82 ? 12.749 7.373 10.190 1.00 96.25 82 ALA A C 1
ATOM 619 O O . ALA A 1 82 ? 13.944 7.202 9.951 1.00 96.25 82 ALA A O 1
ATOM 620 N N . GLN A 1 83 ? 11.877 6.364 10.251 1.00 96.12 83 GLN A N 1
ATOM 621 C CA . GLN A 1 83 ? 12.251 4.957 10.083 1.00 96.12 83 GLN A CA 1
ATOM 622 C C . GLN A 1 83 ? 11.881 4.376 8.712 1.00 96.12 83 GLN A C 1
ATOM 624 O O . GLN A 1 83 ? 12.247 3.237 8.419 1.00 96.12 83 GLN A O 1
ATOM 629 N N . GLY A 1 84 ? 11.151 5.123 7.879 1.00 95.38 84 GLY A N 1
ATOM 630 C CA . GLY A 1 84 ? 10.665 4.650 6.584 1.00 95.38 84 GLY A CA 1
ATOM 631 C C . GLY A 1 84 ? 9.621 3.537 6.713 1.00 95.38 84 GLY A C 1
ATOM 632 O O . GLY A 1 84 ? 9.655 2.571 5.948 1.00 95.38 84 GLY A O 1
ATOM 633 N N . ARG A 1 85 ? 8.731 3.627 7.710 1.00 96.19 85 ARG A N 1
ATOM 634 C CA . ARG A 1 85 ? 7.774 2.564 8.057 1.00 96.19 85 ARG A CA 1
ATOM 635 C C . ARG A 1 85 ? 6.333 3.017 7.877 1.00 96.19 85 ARG A C 1
ATOM 637 O O . ARG A 1 85 ? 5.948 4.100 8.305 1.00 96.19 85 ARG A O 1
ATOM 644 N N . VAL A 1 86 ? 5.518 2.134 7.307 1.00 95.56 86 VAL A N 1
ATOM 645 C CA . VAL A 1 86 ? 4.056 2.261 7.329 1.00 95.56 86 VAL A CA 1
ATOM 646 C C . VAL A 1 86 ? 3.538 1.511 8.551 1.00 95.56 86 VAL A C 1
ATOM 648 O O . VAL A 1 86 ? 3.838 0.328 8.716 1.00 95.56 86 VAL A O 1
ATOM 651 N N . ILE A 1 87 ? 2.765 2.186 9.398 1.00 95.88 87 ILE A N 1
ATOM 652 C CA . ILE A 1 87 ? 2.153 1.605 10.595 1.00 95.88 87 ILE A CA 1
ATOM 653 C C . ILE A 1 87 ? 0.661 1.454 10.320 1.00 95.88 87 ILE A C 1
ATOM 655 O O . ILE A 1 87 ? -0.025 2.437 10.058 1.00 95.88 87 ILE A O 1
ATOM 659 N N . ILE A 1 88 ? 0.158 0.222 10.364 1.00 95.31 88 ILE A N 1
ATOM 660 C CA . ILE A 1 88 ? -1.263 -0.077 10.168 1.00 95.31 88 ILE A CA 1
ATOM 661 C C . ILE A 1 88 ? -1.810 -0.615 11.483 1.00 95.31 88 ILE A C 1
ATOM 663 O O . ILE A 1 88 ? -1.365 -1.657 11.962 1.00 95.31 88 ILE A O 1
ATOM 667 N N . THR A 1 89 ? -2.777 0.094 12.058 1.00 94.50 89 THR A N 1
ATOM 668 C CA . THR A 1 89 ? -3.389 -0.265 13.339 1.00 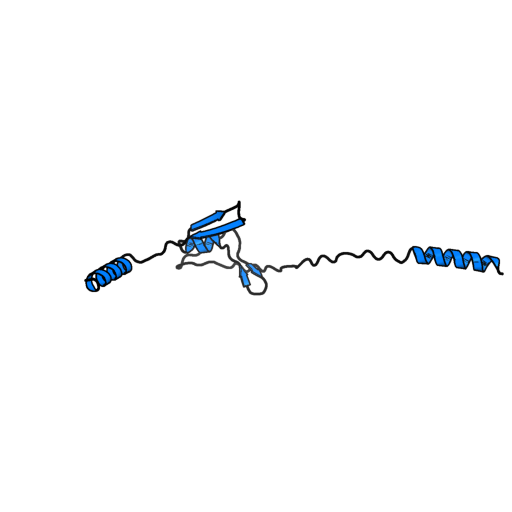94.50 89 THR A CA 1
ATOM 669 C C . THR A 1 89 ? -4.849 -0.625 13.127 1.00 94.50 89 THR A C 1
ATOM 671 O O . THR A 1 89 ? -5.667 0.222 12.775 1.00 94.50 89 THR A O 1
ATOM 674 N N . THR A 1 90 ? -5.204 -1.880 13.375 1.00 89.69 90 THR A N 1
ATOM 675 C CA . THR A 1 90 ? -6.602 -2.317 13.440 1.00 89.69 90 THR A CA 1
ATOM 676 C C . THR A 1 90 ? -7.100 -2.204 14.870 1.00 89.69 90 THR A C 1
ATOM 678 O O . THR A 1 90 ? -6.428 -2.663 15.797 1.00 89.69 90 THR A O 1
ATOM 681 N N . LYS A 1 91 ? -8.306 -1.669 15.077 1.00 79.06 91 LYS A N 1
ATOM 682 C CA . LYS A 1 91 ? -8.970 -1.839 16.371 1.00 79.06 91 LYS A CA 1
ATOM 683 C C . LYS A 1 91 ? -9.262 -3.325 16.549 1.00 79.06 91 LYS A C 1
ATOM 685 O O . LYS A 1 91 ? -10.023 -3.887 15.764 1.00 79.06 91 LYS A O 1
ATOM 690 N N . ALA A 1 92 ? -8.669 -3.956 17.562 1.00 67.75 92 ALA A N 1
ATOM 691 C CA . ALA A 1 92 ? -9.062 -5.297 17.971 1.00 67.75 92 ALA A CA 1
ATOM 692 C C . ALA A 1 92 ? -10.556 -5.248 18.304 1.00 67.75 92 ALA A C 1
ATOM 694 O O . ALA A 1 92 ? -10.959 -4.700 19.330 1.00 67.75 92 ALA A O 1
ATOM 695 N N . THR A 1 93 ? -11.388 -5.737 17.388 1.00 61.84 93 THR A N 1
ATOM 696 C CA . THR A 1 93 ? -12.829 -5.801 17.600 1.00 61.84 93 THR A CA 1
ATOM 697 C C . THR A 1 93 ? -13.069 -7.062 18.408 1.00 61.84 93 THR A C 1
ATOM 699 O O . THR A 1 93 ? -13.458 -8.095 17.881 1.00 61.84 93 THR A O 1
ATOM 702 N N . MET A 1 94 ? -12.736 -7.011 19.696 1.00 60.19 94 MET A N 1
ATOM 703 C CA . MET A 1 94 ? -13.406 -7.907 20.618 1.00 60.19 94 MET A CA 1
ATOM 704 C C . MET A 1 94 ? -14.828 -7.375 20.701 1.00 60.19 94 MET A C 1
ATOM 706 O O . MET A 1 94 ? -15.056 -6.275 21.207 1.00 60.19 94 MET A O 1
ATOM 710 N N . ASP A 1 95 ? -15.750 -8.095 20.070 1.00 72.31 95 ASP A N 1
ATOM 711 C CA . ASP A 1 95 ? -17.171 -7.803 20.171 1.00 72.31 95 ASP A CA 1
ATOM 712 C C . ASP A 1 95 ? -17.508 -7.673 21.661 1.00 72.31 95 ASP A C 1
ATOM 714 O O . ASP A 1 95 ? -17.115 -8.527 22.458 1.00 72.31 95 ASP A O 1
ATOM 718 N N . GLN A 1 96 ? -18.178 -6.591 22.062 1.00 67.7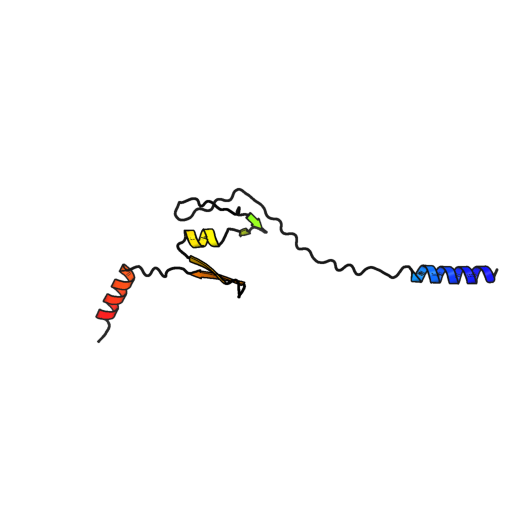5 96 GLN A N 1
ATOM 719 C CA . GLN A 1 96 ? -18.529 -6.385 23.470 1.00 67.75 96 GLN A CA 1
ATOM 720 C C . GLN A 1 96 ? -19.332 -7.579 23.997 1.00 67.75 96 GLN A C 1
ATOM 722 O O . GLN A 1 96 ? -19.117 -7.993 25.129 1.00 67.75 96 GLN A O 1
ATOM 727 N N . ALA A 1 97 ? -20.123 -8.239 23.143 1.00 69.38 97 ALA A N 1
ATOM 728 C CA . ALA A 1 97 ? -20.801 -9.480 23.502 1.00 69.38 97 ALA A CA 1
ATOM 729 C C . ALA A 1 97 ? -19.828 -10.641 23.797 1.00 69.38 97 ALA A C 1
ATOM 731 O O . ALA A 1 97 ? -20.073 -11.437 24.701 1.00 69.38 97 ALA A O 1
ATOM 732 N N . GLN A 1 98 ? -18.707 -10.739 23.077 1.00 73.06 98 GLN A N 1
ATOM 733 C CA . GLN A 1 98 ? -17.654 -11.721 23.357 1.00 73.06 98 GLN A CA 1
ATOM 734 C C . GLN A 1 98 ? -16.879 -11.361 24.629 1.00 73.06 98 GLN A C 1
ATOM 736 O O . GLN A 1 98 ? -16.583 -12.250 25.423 1.00 73.06 98 GLN A O 1
ATOM 741 N N . ILE A 1 99 ? -16.599 -10.075 24.861 1.00 71.56 99 ILE A N 1
ATOM 742 C CA . ILE A 1 99 ? -15.960 -9.591 26.095 1.00 71.56 99 ILE A CA 1
ATOM 743 C C . ILE A 1 99 ? -16.844 -9.894 27.307 1.00 71.56 99 ILE A C 1
ATOM 745 O O . ILE A 1 99 ? -16.349 -10.384 28.321 1.00 71.56 99 ILE A O 1
ATOM 749 N N . ASP A 1 100 ? -18.141 -9.623 27.209 1.00 81.25 100 ASP A N 1
ATOM 750 C CA . ASP A 1 100 ? -19.094 -9.833 28.295 1.00 81.25 100 ASP A CA 1
ATOM 751 C C . ASP A 1 100 ? -19.282 -11.321 28.588 1.00 81.25 100 ASP A C 1
ATOM 753 O O . ASP A 1 100 ? -19.343 -11.715 29.753 1.00 81.25 100 ASP A O 1
ATOM 757 N N . LYS A 1 101 ? -19.266 -12.163 27.550 1.00 80.19 101 LYS A N 1
ATOM 758 C CA . LYS A 1 101 ? -19.316 -13.619 27.701 1.00 80.19 101 LYS A CA 1
ATOM 759 C C . LYS A 1 101 ? -18.045 -14.180 28.346 1.00 80.19 101 LYS A C 1
ATOM 761 O O . LYS A 1 101 ? -18.142 -14.955 29.290 1.00 80.19 101 LYS A O 1
ATOM 766 N N . ILE A 1 102 ? -16.866 -13.719 27.920 1.00 81.69 102 ILE A N 1
ATOM 767 C CA . ILE A 1 102 ? -15.576 -14.103 28.520 1.00 81.69 102 ILE A CA 1
ATOM 768 C C . ILE A 1 102 ? -15.507 -13.660 29.986 1.00 81.69 102 ILE A C 1
ATOM 770 O O . ILE A 1 102 ? -15.070 -14.425 30.845 1.00 81.69 102 ILE A O 1
ATOM 774 N N . LYS A 1 103 ? -15.977 -12.446 30.299 1.00 79.06 103 LYS A N 1
ATOM 775 C CA . LYS A 1 103 ? -16.069 -11.957 31.680 1.00 79.06 103 LYS A CA 1
ATOM 776 C C . LYS A 1 103 ? -16.993 -12.849 32.506 1.00 79.06 103 LYS A C 1
ATOM 778 O O . LYS A 1 103 ? -16.571 -13.323 33.555 1.00 79.06 103 LYS A O 1
ATOM 783 N N . GLN A 1 104 ? -18.204 -13.137 32.029 1.00 77.50 104 GLN A N 1
ATOM 784 C CA . GLN A 1 104 ? -19.150 -14.022 32.720 1.00 77.50 104 GLN A CA 1
ATOM 785 C C . GLN A 1 104 ? -18.570 -15.421 32.964 1.00 77.50 104 GLN A C 1
ATOM 787 O O . GLN A 1 104 ? -18.626 -15.898 34.092 1.00 77.50 104 GLN A O 1
ATOM 792 N N . GLU A 1 105 ? -17.953 -16.041 31.959 1.00 79.44 105 GLU A N 1
ATOM 793 C CA . GLU A 1 105 ? -17.312 -17.358 32.080 1.00 79.44 105 GLU A CA 1
ATOM 794 C C . GLU A 1 105 ? -16.137 -17.332 33.077 1.00 79.44 105 GLU A C 1
ATOM 796 O O . GLU A 1 105 ? -16.014 -18.235 33.904 1.00 79.44 105 GLU A O 1
ATOM 801 N N . SER A 1 106 ? -15.344 -16.253 33.102 1.00 74.38 106 SER A N 1
ATOM 802 C CA . SER A 1 106 ? -14.267 -16.076 34.088 1.00 74.38 106 SER A CA 1
ATOM 803 C C . SER A 1 106 ? -14.770 -15.894 35.529 1.00 74.38 106 SER A C 1
ATOM 805 O O . SER A 1 106 ? -14.120 -16.372 36.456 1.00 74.38 106 SER A O 1
ATOM 807 N N . TYR A 1 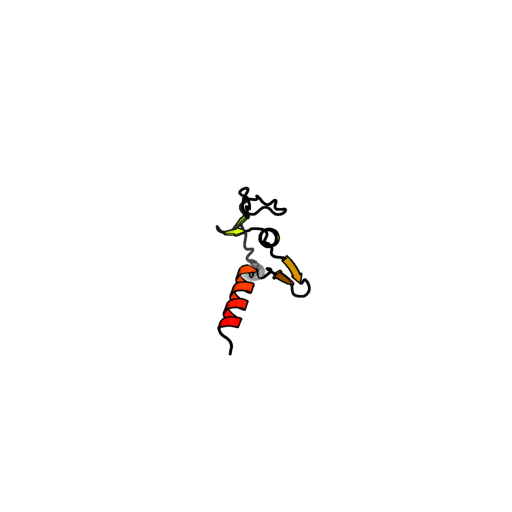107 ? -15.952 -15.292 35.730 1.00 70.75 107 TYR A N 1
ATOM 808 C CA . TYR A 1 107 ? -16.602 -15.200 37.046 1.00 70.75 107 TYR A CA 1
ATOM 809 C C . TYR A 1 107 ? -17.212 -16.531 37.506 1.00 70.75 107 TYR A C 1
ATOM 811 O O . TYR A 1 107 ? -17.387 -16.728 38.703 1.00 70.75 107 TYR A O 1
ATOM 819 N N . GLN A 1 108 ? -17.546 -17.440 36.583 1.00 66.88 108 GLN A N 1
ATOM 820 C CA . GLN A 1 108 ? -18.061 -18.774 36.922 1.00 66.88 108 GLN A CA 1
ATOM 821 C C . GLN A 1 108 ? -16.948 -19.813 37.156 1.00 66.88 108 GLN A C 1
ATOM 823 O O . GLN A 1 108 ? -17.229 -20.890 37.677 1.00 66.88 108 GLN A O 1
ATOM 828 N N . GLN A 1 109 ? -15.697 -19.510 36.786 1.00 58.06 109 GLN A N 1
ATOM 829 C CA . GLN A 1 109 ? -14.564 -20.444 36.863 1.00 58.06 109 GLN A CA 1
ATOM 830 C C . GLN A 1 109 ? -13.466 -20.030 37.870 1.00 58.06 109 GLN A C 1
ATOM 832 O O . GLN A 1 109 ? -12.451 -20.718 37.979 1.00 58.06 109 GLN A O 1
ATOM 837 N N . GLY A 1 110 ? -13.656 -18.944 38.629 1.00 65.12 110 GLY A N 1
ATOM 838 C CA . GLY A 1 110 ? -12.739 -18.479 39.681 1.00 65.12 110 GLY A CA 1
ATOM 839 C C . GLY A 1 110 ? -13.314 -18.629 41.097 1.00 65.12 110 GLY A C 1
ATOM 840 O O . GLY A 1 110 ? -14.440 -18.208 41.340 1.00 65.12 110 GLY A O 1
ATOM 841 N N . TYR A 1 111 ? -12.516 -19.242 41.981 1.00 49.28 111 TYR A N 1
ATOM 842 C CA . TYR A 1 111 ? -12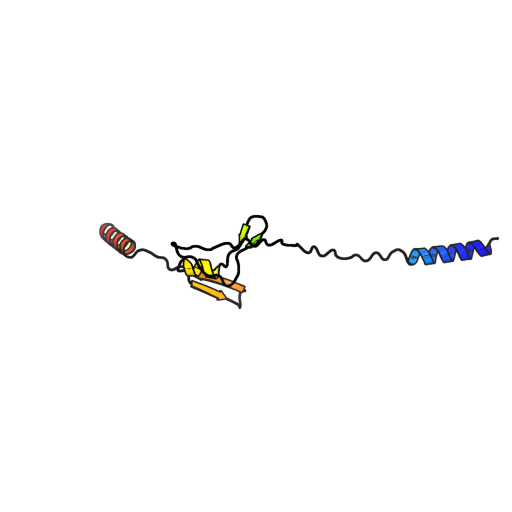.691 -19.454 43.430 1.00 49.28 111 TYR A CA 1
ATOM 843 C C . TYR A 1 111 ? -12.744 -18.144 44.232 1.00 49.28 111 TYR A C 1
ATOM 845 O O . TYR A 1 111 ? -11.986 -17.214 43.868 1.00 49.28 111 TYR A O 1
#

pLDDT: mean 81.25, std 14.56, range [49.28, 96.94]

Secondary structure (DSSP, 8-state):
-HHHHHHHHHHHHHHHHTS----------------B---PPEEETTEEEP-SS--EEETTEEE--HHHHHHHTTEEEEEETTTTEEEEEE-----HHHHHHHHHHHHHS--

Foldseek 3Di:
DVVVVVVVVVVVVVVVVVPPDDPPPPPVPPDDWDWAADQDWDADPNDTDDDPDGWTDTPNDIDDDPCRVLVSVVWDWDADPVVRDIDIGHDPCPPVVNVVVVVVVVVVPDD

Sequence (111 aa):
MRQKARIVALLCTLAFLLWVVSPVGAADGAKTLKAVFRNIQIVVNGKTLISDKEPFIVDGTTYVPIRLVSEATGATVDWDGAQGRVIITTKATMDQAQIDKIKQESYQQGY